Protein AF-A0A0D0DK23-F1 (afdb_monomer_lite)

Radius of gyration: 14.33 Å; chains: 1; bounding box: 34×30×37 Å

Foldseek 3Di:
DFAQPVRPDDCDDPNVPDQADPVPRGGQFDVVVCVVVVNPDGDGPGDDDDDDCVVVPDD

Secondary structure (DSSP, 8-state):
-EE-TTSS-B--GGGTT-SB-TTT--BSB-HHHHHHTTT----BSEE------TTTS--

Structure (mmCIF, N/CA/C/O backbone):
data_AF-A0A0D0DK23-F1
#
_entry.id   AF-A0A0D0DK23-F1
#
loop_
_atom_site.group_PDB
_atom_site.id
_atom_site.type_symbol
_atom_site.label_atom_id
_atom_site.label_alt_id
_atom_site.label_comp_id
_atom_site.label_asym_id
_atom_site.label_entity_id
_atom_site.label_seq_id
_atom_site.pdbx_PDB_ins_code
_atom_site.Cartn_x
_atom_site.Cartn_y
_atom_site.Cartn_z
_atom_site.occupancy
_atom_site.B_iso_or_equiv
_atom_site.auth_seq_id
_atom_site.auth_comp_id
_atom_site.auth_asym_id
_atom_site.auth_atom_id
_atom_site.pdbx_PDB_model_num
ATOM 1 N N . HIS A 1 1 ? 0.104 8.109 -2.339 1.00 80.75 1 HIS A N 1
ATOM 2 C CA . HIS A 1 1 ? 0.443 6.669 -2.304 1.00 80.75 1 HIS A CA 1
ATOM 3 C C . HIS A 1 1 ? 1.094 6.332 -0.970 1.00 80.75 1 HIS A C 1
ATOM 5 O O . HIS A 1 1 ? 1.675 7.221 -0.357 1.00 80.75 1 HIS A O 1
ATOM 11 N N . GLY A 1 2 ? 0.926 5.100 -0.486 1.00 94.44 2 GLY A N 1
ATOM 12 C CA . GLY A 1 2 ? 1.439 4.678 0.821 1.00 94.44 2 GLY A CA 1
ATOM 13 C C . GLY A 1 2 ? 2.727 3.867 0.710 1.00 94.44 2 GLY A C 1
ATOM 14 O O . GLY A 1 2 ? 2.959 3.215 -0.308 1.00 94.44 2 GLY A O 1
ATOM 15 N N . LEU A 1 3 ? 3.520 3.878 1.774 1.00 96.94 3 LEU A N 1
ATOM 16 C CA . LEU A 1 3 ? 4.685 3.021 1.987 1.00 96.94 3 LEU A CA 1
ATOM 17 C C . LEU A 1 3 ? 4.393 2.081 3.165 1.00 96.94 3 LEU A C 1
ATOM 19 O O . LEU A 1 3 ? 3.615 2.429 4.058 1.00 96.94 3 LEU A O 1
ATOM 23 N N . CYS A 1 4 ? 4.995 0.894 3.175 1.00 97.75 4 CYS A N 1
ATOM 24 C CA . CYS A 1 4 ? 5.061 0.088 4.392 1.00 97.75 4 CYS A CA 1
ATOM 25 C C . CYS A 1 4 ? 5.765 0.897 5.499 1.00 97.75 4 CYS A C 1
ATOM 27 O O . CYS A 1 4 ? 6.818 1.456 5.201 1.00 97.75 4 CYS A O 1
ATOM 29 N N . PRO A 1 5 ? 5.257 0.926 6.749 1.00 97.62 5 PRO A N 1
ATOM 30 C CA . PRO A 1 5 ? 5.926 1.604 7.868 1.00 97.62 5 PRO A CA 1
ATOM 31 C C . PRO A 1 5 ? 7.370 1.147 8.112 1.00 97.62 5 PRO A C 1
ATOM 33 O O . PRO A 1 5 ? 8.211 1.931 8.534 1.00 97.62 5 PRO A O 1
ATOM 36 N N . ASN A 1 6 ? 7.662 -0.118 7.798 1.00 97.88 6 ASN A N 1
ATOM 37 C CA . ASN A 1 6 ? 9.003 -0.704 7.877 1.00 97.88 6 ASN A CA 1
ATOM 38 C C . ASN A 1 6 ? 9.770 -0.598 6.549 1.00 97.88 6 ASN A C 1
ATOM 40 O O . ASN A 1 6 ? 10.674 -1.388 6.301 1.00 97.88 6 ASN A O 1
ATOM 44 N N . THR A 1 7 ? 9.326 0.288 5.653 1.00 96.44 7 THR A N 1
ATOM 45 C CA . THR A 1 7 ? 9.929 0.613 4.350 1.00 96.44 7 THR A CA 1
ATOM 46 C C . THR A 1 7 ? 10.174 -0.562 3.394 1.00 96.44 7 THR A C 1
ATOM 48 O O . THR A 1 7 ? 10.817 -0.385 2.366 1.00 96.44 7 THR A O 1
ATOM 51 N N . CYS A 1 8 ? 9.590 -1.740 3.653 1.00 97.38 8 CYS A N 1
ATOM 52 C CA . CYS A 1 8 ? 9.802 -2.941 2.836 1.00 97.38 8 CYS A CA 1
ATOM 53 C C . CYS A 1 8 ? 9.353 -2.775 1.375 1.00 97.38 8 CYS A C 1
ATOM 55 O O . CYS A 1 8 ? 9.981 -3.325 0.477 1.00 97.38 8 CYS A O 1
ATOM 57 N N . LEU A 1 9 ? 8.242 -2.061 1.138 1.00 96.38 9 LEU A N 1
ATOM 58 C CA . LEU A 1 9 ? 7.712 -1.797 -0.202 1.00 96.38 9 LEU A CA 1
ATOM 59 C C . LEU A 1 9 ? 6.815 -0.558 -0.259 1.00 96.38 9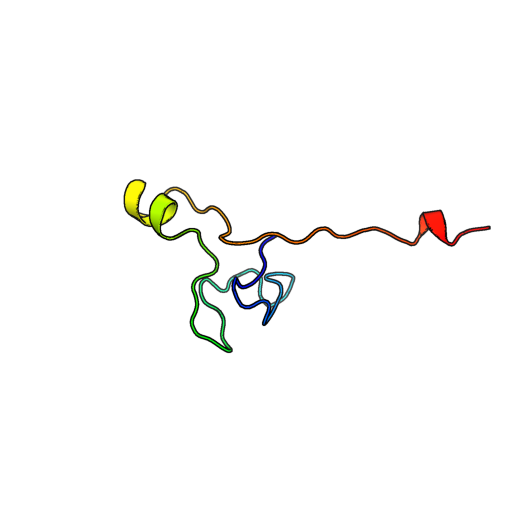 LEU A C 1
ATOM 61 O O . LEU A 1 9 ? 6.264 -0.114 0.755 1.00 96.38 9 LEU A O 1
ATOM 65 N N . ALA A 1 10 ? 6.618 -0.052 -1.478 1.00 96.69 10 ALA A N 1
ATOM 66 C CA . ALA A 1 10 ? 5.611 0.948 -1.816 1.00 96.69 10 ALA A CA 1
ATOM 67 C C . ALA A 1 10 ? 4.329 0.289 -2.342 1.00 96.69 10 ALA A C 1
ATOM 69 O O . ALA A 1 10 ? 4.372 -0.595 -3.195 1.00 96.69 10 ALA A O 1
ATOM 70 N N . TYR A 1 11 ? 3.173 0.755 -1.865 1.00 96.69 11 TYR A N 1
ATOM 71 C CA . TYR A 1 11 ? 1.859 0.277 -2.307 1.00 96.69 11 TYR A CA 1
ATOM 72 C C . TYR A 1 11 ? 1.447 0.969 -3.616 1.00 96.69 11 TYR A C 1
ATOM 74 O O . TYR A 1 11 ? 0.523 1.792 -3.657 1.00 96.69 11 TYR A O 1
ATOM 82 N N . THR A 1 12 ? 2.181 0.665 -4.684 1.00 94.88 12 THR A N 1
ATOM 83 C CA . THR A 1 12 ? 1.961 1.130 -6.061 1.00 94.88 12 THR A CA 1
ATOM 84 C C . THR A 1 12 ? 1.752 -0.057 -7.003 1.00 94.88 12 THR A C 1
ATOM 86 O O . THR A 1 12 ? 2.123 -1.186 -6.687 1.00 94.88 12 THR A O 1
ATOM 89 N N . CYS A 1 13 ? 1.135 0.190 -8.163 1.00 92.25 13 CYS A N 1
ATOM 90 C CA . CYS A 1 13 ? 0.927 -0.807 -9.221 1.00 92.25 13 CYS A CA 1
ATOM 91 C C . CYS A 1 13 ? 0.315 -2.122 -8.694 1.00 92.25 13 CYS A C 1
ATOM 93 O O . CYS A 1 13 ? -0.771 -2.110 -8.118 1.00 92.25 13 CYS A O 1
ATOM 95 N N . ILE A 1 14 ? 1.014 -3.249 -8.849 1.00 93.75 14 ILE A N 1
ATOM 96 C CA . ILE 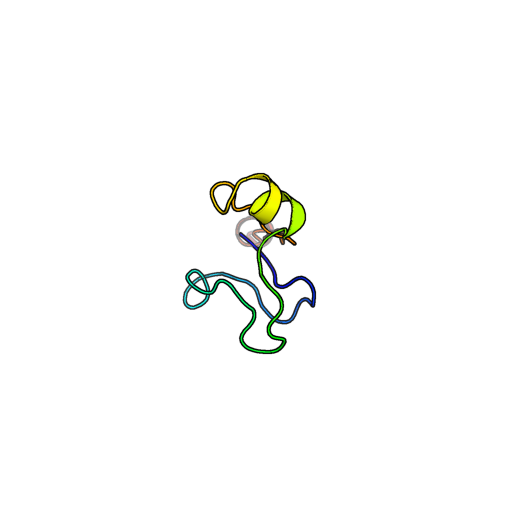A 1 14 ? 0.557 -4.582 -8.426 1.00 93.75 14 ILE A CA 1
ATOM 97 C C . ILE A 1 14 ? 0.314 -4.699 -6.913 1.00 93.75 14 ILE A C 1
A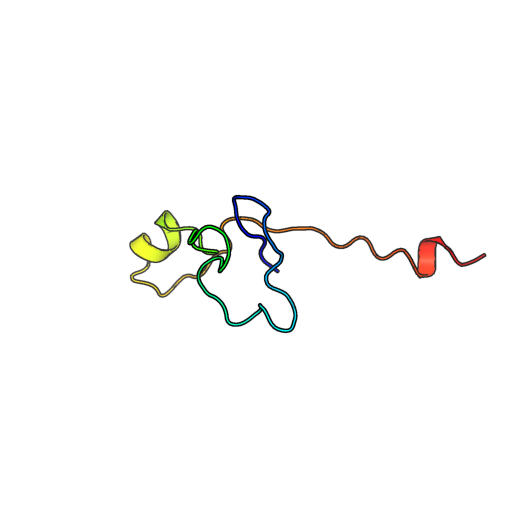TOM 99 O O . ILE A 1 14 ? -0.451 -5.553 -6.477 1.00 93.75 14 ILE A O 1
ATOM 103 N N . PHE A 1 15 ? 0.904 -3.815 -6.105 1.00 95.50 15 PHE A N 1
ATOM 104 C CA . PHE A 1 15 ? 0.740 -3.812 -4.652 1.00 95.50 15 PHE A CA 1
ATOM 105 C C . PHE A 1 15 ? -0.373 -2.871 -4.171 1.00 95.50 15 PHE A C 1
ATOM 107 O O . PHE A 1 15 ? -0.620 -2.789 -2.968 1.00 95.50 15 PHE A O 1
ATOM 114 N N . HIS A 1 16 ? -1.075 -2.156 -5.066 1.00 94.94 16 HIS A N 1
ATOM 115 C CA . HIS A 1 16 ? -2.076 -1.159 -4.655 1.00 94.94 16 HIS A CA 1
ATOM 116 C C . HIS A 1 16 ? -3.221 -1.755 -3.818 1.00 94.94 16 HIS A C 1
ATOM 118 O O . HIS A 1 16 ? -3.740 -1.055 -2.948 1.00 94.94 16 HIS A O 1
ATOM 124 N N . ALA A 1 17 ? -3.599 -3.014 -4.058 1.00 95.50 17 ALA A N 1
ATOM 125 C CA . ALA A 1 17 ? -4.739 -3.656 -3.402 1.00 95.50 17 ALA A CA 1
ATOM 126 C C . ALA A 1 17 ? -4.401 -4.287 -2.038 1.00 95.50 17 ALA A C 1
ATOM 128 O O . ALA A 1 17 ? -5.308 -4.655 -1.294 1.00 95.50 17 ALA A O 1
ATOM 129 N N . LEU A 1 18 ? -3.116 -4.406 -1.685 1.00 97.31 18 LEU A N 1
ATOM 130 C CA . LEU A 1 18 ? -2.707 -5.011 -0.418 1.00 97.31 18 LEU A CA 1
ATOM 131 C C . LEU A 1 18 ?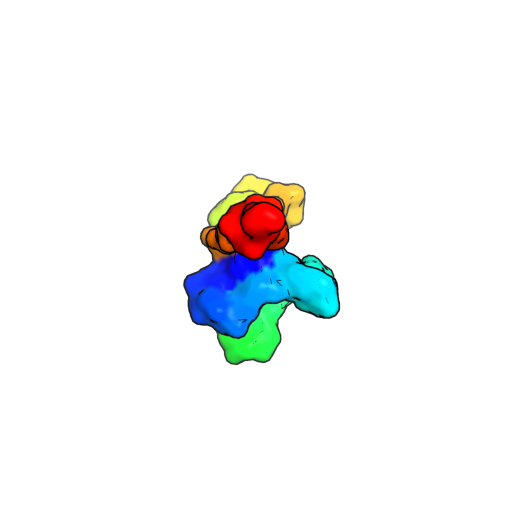 -3.040 -4.082 0.755 1.00 97.31 18 LEU A C 1
ATOM 133 O O . LEU A 1 18 ? -2.857 -2.866 0.657 1.00 97.31 18 LEU A O 1
ATOM 137 N N . ASN A 1 19 ? -3.522 -4.654 1.862 1.00 96.81 19 ASN A N 1
ATOM 138 C CA . ASN A 1 19 ? -3.748 -3.939 3.125 1.00 96.81 19 ASN A CA 1
ATOM 139 C C . ASN A 1 19 ? -2.581 -4.106 4.103 1.00 96.81 19 ASN A C 1
ATOM 141 O O . ASN A 1 19 ? -2.308 -3.193 4.879 1.00 96.81 19 ASN A O 1
ATOM 145 N N . ASP A 1 20 ? -1.880 -5.232 4.024 1.00 97.94 20 ASP A N 1
ATOM 146 C CA . ASP A 1 20 ? -0.772 -5.581 4.901 1.00 97.94 20 ASP A CA 1
ATOM 147 C C . ASP A 1 20 ? 0.460 -5.913 4.063 1.00 97.94 20 ASP A C 1
ATOM 149 O O . ASP A 1 20 ? 0.361 -6.367 2.917 1.00 97.94 20 ASP A O 1
ATOM 153 N N . CYS A 1 21 ? 1.632 -5.637 4.624 1.00 97.88 21 CYS A N 1
ATOM 154 C CA . CYS A 1 21 ? 2.893 -5.882 3.948 1.00 97.88 21 CYS A CA 1
ATOM 155 C C . CYS A 1 21 ? 3.121 -7.399 3.808 1.00 97.88 21 CYS A C 1
ATOM 157 O O . CYS A 1 21 ? 3.186 -8.083 4.828 1.00 97.88 21 CYS A O 1
ATOM 159 N N . PRO A 1 22 ? 3.332 -7.938 2.595 1.00 97.31 22 PRO A N 1
ATOM 160 C CA . PRO A 1 22 ? 3.598 -9.362 2.392 1.00 97.31 22 PRO A CA 1
ATOM 161 C C . PRO A 1 22 ? 4.939 -9.809 2.994 1.00 97.31 22 PRO A C 1
ATOM 163 O O . PRO A 1 22 ? 5.154 -10.999 3.184 1.00 97.31 22 PRO A O 1
ATOM 166 N N . THR A 1 23 ? 5.841 -8.871 3.304 1.00 98.06 23 THR A N 1
ATOM 167 C CA . THR A 1 23 ? 7.160 -9.161 3.883 1.00 98.06 23 THR A CA 1
ATOM 168 C C . THR A 1 23 ? 7.152 -9.166 5.410 1.00 98.06 23 THR A C 1
ATOM 170 O O . THR A 1 23 ? 7.795 -10.011 6.018 1.00 98.06 23 THR A O 1
ATOM 173 N N . CYS A 1 24 ? 6.456 -8.216 6.047 1.00 98.06 24 CYS A N 1
ATOM 174 C CA . CYS A 1 24 ? 6.533 -8.006 7.502 1.00 98.06 24 CYS A CA 1
ATOM 175 C C . CYS A 1 24 ? 5.172 -8.000 8.211 1.00 98.06 24 CYS A C 1
ATOM 177 O O . CYS A 1 24 ? 5.099 -7.624 9.379 1.00 98.06 24 CYS A O 1
ATOM 179 N N . ALA A 1 25 ? 4.090 -8.335 7.499 1.00 98.06 25 ALA A N 1
ATOM 180 C CA . ALA A 1 25 ? 2.703 -8.364 7.978 1.00 98.06 25 ALA A CA 1
ATOM 181 C C . ALA A 1 25 ? 2.174 -7.046 8.584 1.00 98.06 25 ALA A C 1
ATOM 183 O O . ALA A 1 25 ? 1.074 -6.999 9.124 1.00 98.06 25 ALA A O 1
ATOM 184 N N . THR A 1 26 ? 2.932 -5.950 8.497 1.00 98.19 26 THR A N 1
ATOM 185 C CA . THR A 1 26 ? 2.526 -4.657 9.054 1.00 98.19 26 THR A CA 1
ATOM 186 C C . THR A 1 26 ? 1.467 -4.010 8.174 1.00 98.19 26 THR A C 1
ATOM 188 O O . THR A 1 26 ? 1.640 -3.911 6.955 1.00 98.19 26 THR A O 1
ATOM 191 N N . SER A 1 27 ? 0.399 -3.517 8.799 1.00 97.50 27 SER A N 1
ATOM 192 C CA . SER A 1 27 ? -0.672 -2.826 8.090 1.00 97.50 27 SER A CA 1
ATOM 193 C C . SER A 1 27 ? -0.183 -1.542 7.431 1.00 97.50 27 SER A C 1
ATOM 195 O O . SER A 1 27 ? 0.567 -0.755 8.013 1.00 97.50 27 SER A O 1
ATOM 197 N N . ARG A 1 28 ? -0.653 -1.291 6.209 1.00 97.75 28 ARG A N 1
ATOM 198 C CA . ARG A 1 28 ? -0.393 -0.039 5.488 1.00 97.75 28 ARG A CA 1
ATOM 199 C C . ARG A 1 28 ? -1.151 1.153 6.059 1.00 97.75 28 ARG A C 1
ATOM 201 O O . ARG A 1 28 ? -0.874 2.287 5.671 1.00 97.75 28 ARG A O 1
ATOM 208 N N . TRP A 1 29 ? -2.167 0.905 6.884 1.00 98.25 29 TRP A N 1
ATOM 209 C CA . TRP A 1 29 ? -3.077 1.924 7.393 1.00 98.25 29 TRP A CA 1
ATOM 210 C C . TRP A 1 29 ? -2.671 2.382 8.790 1.00 98.25 29 TRP A C 1
ATOM 212 O O . TRP A 1 29 ? -2.197 1.594 9.606 1.00 98.25 29 TRP A O 1
ATOM 222 N N . ASN A 1 30 ? -2.916 3.656 9.093 1.00 97.94 30 ASN A N 1
ATOM 223 C CA . ASN A 1 30 ? -2.857 4.159 10.456 1.00 97.94 30 ASN A CA 1
ATOM 224 C C . ASN A 1 30 ? -3.963 3.475 11.279 1.00 97.94 30 ASN A C 1
ATOM 226 O O . ASN A 1 30 ? -5.145 3.796 11.136 1.00 97.94 30 ASN A O 1
ATOM 230 N N . GLN A 1 31 ? -3.564 2.529 12.129 1.00 97.50 31 GLN A N 1
ATOM 231 C CA . GLN A 1 31 ? -4.481 1.688 12.897 1.00 97.50 31 GLN A CA 1
ATOM 232 C C . GLN A 1 31 ? -5.358 2.493 13.862 1.00 97.50 31 GLN A C 1
ATOM 234 O O . GLN A 1 31 ? -6.546 2.213 13.954 1.00 97.50 31 GLN A O 1
ATOM 239 N N . GLN A 1 32 ? -4.835 3.549 14.492 1.00 98.00 32 GLN A N 1
ATOM 240 C CA . GLN A 1 32 ? -5.624 4.406 15.383 1.00 98.00 32 GLN A CA 1
ATOM 241 C C . GLN A 1 32 ? -6.791 5.077 14.640 1.00 98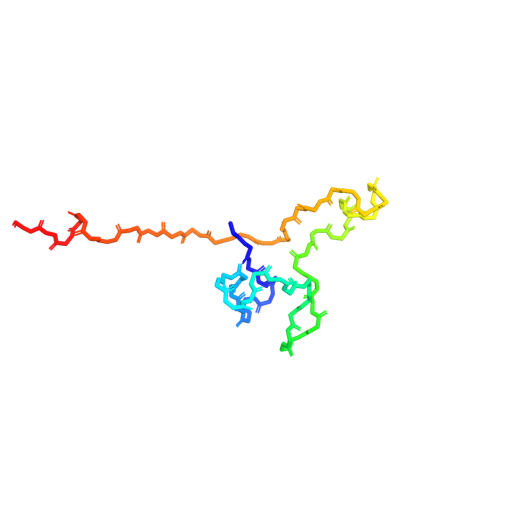.00 32 GLN A C 1
ATOM 243 O O . GLN A 1 32 ? -7.925 5.059 15.117 1.00 98.00 32 GLN A O 1
ATOM 248 N N . LYS A 1 33 ? -6.543 5.637 13.448 1.00 98.19 33 LYS A N 1
ATOM 249 C CA . LYS A 1 33 ? -7.597 6.258 12.622 1.00 98.19 33 LYS A CA 1
ATOM 250 C C . LYS A 1 33 ? -8.567 5.226 12.051 1.00 98.19 33 LYS A C 1
ATOM 252 O O . LYS A 1 33 ? -9.770 5.482 11.978 1.00 98.19 33 LYS A O 1
ATOM 257 N N . LEU A 1 34 ? -8.055 4.063 11.654 1.00 97.94 34 LEU A N 1
ATOM 258 C CA . LEU A 1 34 ? -8.877 2.985 11.115 1.00 97.94 34 LEU A CA 1
ATOM 259 C C . LEU A 1 34 ? -9.833 2.438 12.184 1.00 97.94 34 LEU A C 1
ATOM 261 O O . LEU A 1 34 ? -11.032 2.346 11.938 1.00 97.94 34 LEU A O 1
ATOM 265 N N . GLN A 1 35 ? -9.325 2.150 13.383 1.00 97.94 35 GLN A N 1
ATOM 266 C CA . GLN A 1 35 ? -10.117 1.660 14.513 1.00 97.94 35 GLN A CA 1
ATOM 267 C C . GLN A 1 35 ? -11.097 2.726 15.009 1.00 97.94 35 GLN A C 1
ATOM 269 O O . GLN A 1 35 ? -12.288 2.452 15.118 1.00 97.94 35 GLN A O 1
ATOM 274 N N . GLY A 1 36 ? -10.641 3.972 15.190 1.00 98.31 36 GLY A N 1
ATOM 275 C CA . GLY A 1 36 ? -11.494 5.086 15.623 1.00 98.31 36 GLY A CA 1
ATOM 276 C C . GLY A 1 36 ? -12.623 5.445 14.647 1.00 98.31 36 GLY A C 1
ATOM 277 O O . GLY A 1 36 ? -13.545 6.166 15.013 1.00 98.31 36 GLY A O 1
ATOM 278 N N . SER A 1 37 ? -12.576 4.937 13.413 1.00 98.12 37 SER A N 1
ATOM 279 C CA . SER A 1 37 ? -13.611 5.133 12.394 1.00 98.12 37 SER A CA 1
ATOM 280 C C . SER A 1 37 ? -14.385 3.861 12.046 1.00 98.12 37 SER A C 1
ATOM 282 O O . SER A 1 37 ? -15.129 3.860 11.062 1.00 98.12 37 SER A O 1
ATOM 284 N N . ASN A 1 38 ? -14.212 2.774 12.808 1.00 97.25 38 ASN A N 1
ATOM 285 C CA . ASN A 1 38 ? -14.792 1.461 12.508 1.00 97.25 38 ASN A CA 1
ATOM 286 C C . ASN A 1 38 ? -14.498 1.009 11.063 1.00 97.25 38 ASN A C 1
ATOM 288 O O . ASN A 1 38 ? -15.383 0.566 10.333 1.00 97.25 38 ASN A O 1
ATOM 292 N N . GLY A 1 39 ? -13.254 1.197 10.617 1.00 96.12 39 GLY A N 1
ATOM 293 C CA . GLY A 1 39 ? -12.775 0.782 9.298 1.00 96.12 39 GLY A CA 1
ATOM 294 C C . GLY A 1 39 ? -13.111 1.731 8.142 1.00 96.12 39 GLY A C 1
ATOM 295 O O . GLY A 1 39 ? -12.697 1.470 7.011 1.00 96.12 39 GLY A 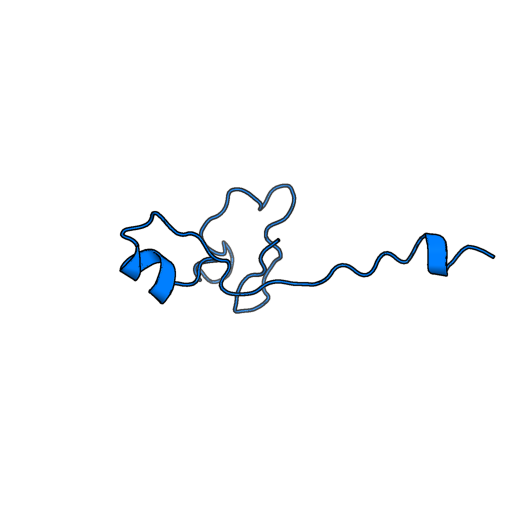O 1
ATOM 296 N N . ARG A 1 40 ? -13.835 2.830 8.393 1.00 97.56 40 ARG A N 1
ATOM 297 C CA . ARG A 1 40 ? -14.314 3.744 7.337 1.00 97.56 40 ARG A CA 1
ATOM 298 C C . ARG A 1 40 ? -13.232 4.687 6.819 1.00 97.56 40 ARG A C 1
ATOM 300 O O . ARG A 1 40 ? -13.214 5.004 5.634 1.00 97.56 40 ARG A O 1
ATOM 307 N N . ILE A 1 41 ? -12.333 5.141 7.691 1.00 97.62 41 ILE A N 1
ATOM 308 C CA . ILE A 1 41 ? -11.271 6.089 7.345 1.00 97.62 41 ILE A CA 1
ATOM 309 C C . ILE A 1 41 ? -9.959 5.327 7.156 1.00 97.62 41 ILE A C 1
ATOM 311 O O . ILE A 1 41 ? -9.352 4.843 8.111 1.00 97.62 41 ILE A O 1
ATOM 315 N N . LYS A 1 42 ? -9.494 5.266 5.904 1.00 96.81 42 LYS A N 1
ATOM 316 C CA . LYS A 1 42 ? -8.216 4.654 5.522 1.00 96.81 42 LYS A CA 1
ATOM 317 C C . LYS A 1 42 ? -7.182 5.732 5.221 1.00 96.81 42 LYS A C 1
ATOM 319 O O . LYS A 1 42 ? -7.171 6.321 4.145 1.00 96.81 42 LYS A O 1
ATOM 324 N N . VAL A 1 43 ? -6.298 5.975 6.182 1.00 97.69 43 VAL A N 1
ATOM 325 C CA . VAL A 1 43 ? -5.155 6.887 6.030 1.00 97.69 43 VAL A CA 1
ATOM 326 C C . VAL A 1 43 ? -3.878 6.051 6.008 1.00 97.69 43 VAL A C 1
ATOM 328 O O . VAL A 1 43 ? -3.716 5.229 6.911 1.00 97.69 43 VAL A O 1
ATOM 331 N N . PRO A 1 44 ? -2.981 6.205 5.015 1.00 97.56 44 PRO A N 1
ATOM 332 C CA . PRO A 1 44 ? -1.696 5.512 5.017 1.00 97.56 44 PRO A CA 1
ATOM 333 C C . PRO A 1 44 ? -0.913 5.796 6.303 1.00 97.56 44 PRO A C 1
ATOM 335 O O . PRO A 1 44 ? -0.868 6.937 6.759 1.00 97.56 44 PRO A O 1
ATOM 338 N N . ALA A 1 45 ? -0.293 4.770 6.880 1.00 97.88 45 ALA A N 1
ATOM 339 C CA . ALA A 1 45 ? 0.591 4.925 8.033 1.00 97.88 45 ALA A CA 1
ATOM 340 C C . ALA A 1 45 ? 1.884 5.671 7.662 1.00 97.88 45 ALA A C 1
ATOM 342 O O . ALA A 1 45 ? 2.408 6.429 8.471 1.00 97.88 45 ALA A O 1
ATOM 343 N N . GLN A 1 46 ? 2.355 5.501 6.424 1.00 98.06 46 GLN A N 1
ATOM 344 C CA . GLN A 1 46 ? 3.487 6.226 5.860 1.00 98.06 46 GLN A CA 1
ATOM 345 C C . GLN A 1 46 ? 3.228 6.537 4.382 1.00 98.06 46 GLN A C 1
ATOM 347 O O . GLN A 1 46 ? 2.575 5.767 3.673 1.00 98.06 46 GLN A O 1
ATOM 352 N N . THR A 1 47 ? 3.741 7.668 3.906 1.00 97.00 47 THR A N 1
ATOM 353 C CA . THR A 1 47 ? 3.712 8.085 2.497 1.00 97.00 47 THR A CA 1
ATOM 354 C C . THR A 1 47 ? 5.133 8.320 2.003 1.00 97.00 47 THR A C 1
ATOM 356 O O . THR A 1 47 ? 6.025 8.601 2.798 1.00 97.00 47 THR A O 1
ATOM 359 N N . PHE A 1 48 ? 5.342 8.237 0.694 1.00 93.62 48 PHE A N 1
ATOM 360 C CA . PHE A 1 48 ? 6.601 8.606 0.048 1.00 93.62 48 PHE A CA 1
ATOM 361 C C . PHE A 1 48 ? 6.340 9.692 -0.997 1.00 93.62 48 PHE A C 1
ATOM 363 O O . PHE A 1 48 ? 5.217 9.828 -1.493 1.00 93.62 48 PHE A O 1
ATOM 370 N N . THR A 1 49 ? 7.386 10.437 -1.338 1.00 92.31 49 THR A N 1
ATOM 371 C CA . THR A 1 49 ? 7.345 11.479 -2.366 1.00 92.31 49 THR A CA 1
ATOM 372 C C . THR A 1 49 ? 8.048 10.976 -3.618 1.00 92.31 49 THR A C 1
ATOM 374 O O . THR A 1 49 ? 9.145 10.428 -3.538 1.00 92.31 49 THR A O 1
ATOM 377 N N . THR A 1 50 ? 7.430 11.173 -4.779 1.00 89.31 50 THR A N 1
ATOM 378 C CA . THR A 1 50 ? 8.077 10.957 -6.077 1.00 89.31 50 THR A CA 1
ATOM 379 C C . THR A 1 50 ? 8.567 12.299 -6.596 1.00 89.31 50 THR A C 1
ATOM 381 O O . THR A 1 50 ? 7.768 13.216 -6.764 1.00 89.31 50 THR A O 1
ATOM 384 N N . ILE A 1 51 ? 9.870 12.408 -6.853 1.00 90.38 51 ILE A N 1
ATOM 385 C CA . ILE A 1 51 ? 10.472 13.584 -7.487 1.00 90.38 51 ILE A CA 1
ATOM 386 C C . ILE A 1 51 ? 10.644 13.251 -8.976 1.00 90.38 51 ILE A C 1
ATOM 388 O O . ILE A 1 51 ? 11.459 12.386 -9.301 1.00 90.38 51 ILE A O 1
ATOM 392 N N . PRO A 1 52 ? 9.863 13.855 -9.891 1.00 87.38 52 PRO A N 1
ATOM 393 C CA . PRO A 1 52 ? 10.017 13.603 -11.318 1.00 87.38 52 PRO A CA 1
ATOM 394 C C . PRO A 1 52 ? 11.316 14.242 -11.817 1.00 87.38 52 PRO A C 1
ATOM 396 O O . PRO A 1 52 ? 11.524 15.442 -11.662 1.00 87.38 52 PRO A O 1
ATOM 399 N N . LEU A 1 53 ? 12.181 13.443 -12.440 1.00 89.69 53 LEU A N 1
ATOM 400 C CA . LEU A 1 53 ? 13.467 13.920 -12.961 1.00 89.69 53 LEU A CA 1
ATOM 401 C C . LEU A 1 53 ? 13.426 14.288 -14.452 1.00 89.69 53 LEU A C 1
ATOM 403 O O . LEU A 1 53 ? 14.355 14.918 -14.936 1.00 89.69 53 LEU A O 1
ATOM 407 N N . GLY A 1 54 ? 12.366 13.931 -15.187 1.00 87.00 54 GLY A N 1
ATOM 408 C CA . GLY A 1 54 ? 12.319 14.057 -16.652 1.00 87.00 54 GLY A CA 1
ATOM 409 C C . GLY A 1 54 ? 12.613 15.467 -17.175 1.00 87.00 54 GLY A C 1
ATOM 410 O O . GLY A 1 54 ? 13.514 15.637 -17.984 1.00 87.00 54 GLY A O 1
ATOM 411 N N . SER A 1 55 ? 11.917 16.485 -16.661 1.00 81.75 55 SER A N 1
ATOM 412 C CA . SER A 1 55 ? 12.157 17.883 -17.049 1.00 81.75 55 SER A CA 1
ATOM 413 C C . SER A 1 55 ? 13.421 18.482 -16.432 1.00 81.75 55 SER A C 1
ATOM 415 O O . SER A 1 55 ? 13.970 19.426 -16.981 1.00 81.75 55 SER A O 1
ATOM 417 N N . GLN A 1 56 ? 13.887 17.945 -15.300 1.00 83.00 56 GLN A N 1
ATOM 418 C CA . GLN A 1 56 ? 15.114 18.400 -14.634 1.00 83.00 56 GLN A CA 1
ATOM 419 C C . GLN A 1 56 ? 16.380 17.934 -15.365 1.00 83.00 56 GLN A C 1
ATOM 421 O O . GLN A 1 56 ? 17.437 18.531 -15.197 1.00 83.00 56 GLN A O 1
ATOM 426 N N . LEU A 1 57 ? 16.281 16.850 -16.137 1.00 80.00 57 LEU A N 1
ATOM 427 C CA . LEU A 1 57 ? 17.399 16.237 -16.854 1.00 80.00 57 LEU A CA 1
ATOM 428 C C . LEU A 1 57 ? 17.407 16.554 -18.359 1.00 80.00 57 LEU A C 1
ATOM 430 O O . LEU A 1 57 ? 18.332 16.130 -19.048 1.00 80.00 57 LEU A O 1
ATOM 434 N N . GLN A 1 58 ? 16.409 17.273 -18.885 1.00 75.62 58 GLN A N 1
ATOM 435 C CA . GLN A 1 58 ? 16.429 17.749 -20.272 1.00 75.62 58 GLN A CA 1
ATOM 436 C C . GLN A 1 58 ? 17.205 19.070 -20.370 1.00 75.62 58 GLN A C 1
ATOM 438 O O . GLN A 1 58 ? 16.904 20.013 -19.639 1.00 75.62 58 GLN A O 1
ATOM 443 N N . ALA A 1 59 ? 18.197 19.105 -21.266 1.00 69.50 59 ALA A N 1
ATOM 444 C CA . ALA A 1 59 ? 18.989 20.281 -21.636 1.00 69.50 59 ALA A CA 1
ATOM 445 C C . ALA A 1 59 ? 18.476 20.904 -22.940 1.00 69.50 59 ALA A C 1
ATOM 447 O O . ALA A 1 59 ? 18.021 20.126 -23.813 1.00 69.50 59 ALA A O 1
#

pLDDT: mean 94.34, std 6.16, range [69.5, 98.31]

Organism: NCBI:txid930991

Sequence (59 aa):
HGLCPNTCLAYTCIFHALNDCPTCATSRWNQQKLQGSNGRIKVPAQTFTTIPLGSQLQA